Protein AF-A0A7S2FJA3-F1 (afdb_monomer_lite)

Organism: NCBI:txid156173

InterPro domains:
  IPR027815 CSC1/OSCA1-like, cytosolic domain [PF14703] (3-63)
  IPR045122 Calcium permeable stress-gated cation channel 1-like [PTHR13018] (3-169)

Radius of gyration: 24.92 Å; chains: 1; bounding box: 50×33×78 Å

Secondary structure (DSSP, 8-state):
---PPP-S------SSHHHHHHHHHHHHHHHHTS-HHHHHHHHTT------PPPPTTTB-GGGTTS-HHHHHHHHHHHHHHHHHHHHHHHHHHHHHHHHHHHHTTT----HHHHHHHHHHHHHHHHHHHHHHHHHHHHHHHHT---SBHHHHHHHHHHHHHHHHHHHHHH-

Sequence (171 aa):
RQRYRRTGYAFVTFNKYQVAQAVRDELPKSLQGRGASARMSYLFGGRMSVCPAPEPEDILWENLQFSARQQYIRQAISTVIAFALVLAGTVAIFAANLYVAPGMRYEVESFPIFLGLYVASILLLAGGHVVVFLIVPLLAHKFEVHHTYAARELSIMVKLSFFMCLNTVVN

pLDDT: mean 82.05, std 13.39, range [47.59, 96.31]

Foldseek 3Di:
DDDDDDLLDDDDDDPDPVVLVCCQVCVVVVQVPDDDVSVVVCVVPPDDHDDPDDDPVFFPPVLSNDDPVQLVVLLVVLLVVLVVLLVVLLVVLVVVCVVVVVVVVPDDPDPVVVVVVVVVSVVSLVVSLVVSLPSLLVSLVPGHRDRGPVVSVVSSVVSSVVSNVVSVVSD

Structure (mmCIF, N/CA/C/O backbone):
data_AF-A0A7S2FJA3-F1
#
_entry.id   AF-A0A7S2FJA3-F1
#
loop_
_atom_site.group_PDB
_atom_site.id
_atom_site.type_symbol
_atom_site.label_atom_id
_atom_site.label_alt_id
_atom_site.label_comp_id
_atom_site.label_asym_id
_atom_site.label_entity_id
_atom_site.label_seq_id
_atom_site.pdbx_PDB_ins_code
_atom_site.Cartn_x
_atom_site.Cartn_y
_atom_site.Cartn_z
_atom_site.occupancy
_atom_site.B_iso_or_equiv
_atom_site.auth_seq_id
_atom_site.auth_comp_id
_atom_site.auth_asym_id
_atom_site.auth_atom_id
_atom_site.pdbx_PDB_model_num
ATOM 1 N N . ARG A 1 1 ? 8.892 12.443 35.015 1.00 50.72 1 ARG A N 1
ATOM 2 C CA . ARG A 1 1 ? 7.522 11.866 34.973 1.00 50.72 1 ARG A CA 1
ATOM 3 C C . ARG A 1 1 ? 7.085 11.766 33.511 1.00 50.72 1 ARG A C 1
ATOM 5 O O . ARG A 1 1 ? 6.797 12.797 32.917 1.00 50.72 1 ARG A O 1
ATOM 12 N N . GLN A 1 2 ? 7.109 10.573 32.909 1.00 51.12 2 GLN A N 1
ATOM 13 C CA . GLN A 1 2 ? 6.619 10.374 31.539 1.00 51.12 2 GLN A CA 1
ATOM 14 C C . GLN A 1 2 ? 5.087 10.508 31.525 1.00 51.12 2 GLN A C 1
ATOM 16 O O . GLN A 1 2 ? 4.399 9.865 32.314 1.00 51.12 2 GLN A O 1
ATOM 21 N N . ARG A 1 3 ? 4.547 11.393 30.679 1.00 57.47 3 ARG A N 1
ATOM 22 C CA . ARG A 1 3 ? 3.099 11.506 30.462 1.00 57.47 3 ARG A CA 1
ATOM 23 C C . ARG A 1 3 ? 2.671 10.364 29.544 1.00 57.47 3 ARG A C 1
ATOM 25 O O . ARG A 1 3 ? 3.019 10.376 28.367 1.00 57.47 3 ARG A O 1
ATOM 32 N N . TYR A 1 4 ? 1.914 9.406 30.072 1.00 64.19 4 TYR A N 1
ATOM 33 C CA . TYR A 1 4 ? 1.281 8.365 29.263 1.00 64.19 4 TYR A CA 1
ATOM 34 C C . TYR A 1 4 ? 0.358 9.011 28.222 1.00 64.19 4 TYR A C 1
ATOM 36 O O . TYR A 1 4 ? -0.578 9.737 28.571 1.00 64.19 4 TYR A O 1
ATOM 44 N N . ARG A 1 5 ? 0.641 8.786 26.935 1.00 66.50 5 ARG A N 1
ATOM 45 C CA . ARG A 1 5 ? -0.234 9.215 25.839 1.00 66.50 5 ARG A CA 1
ATOM 46 C C . ARG A 1 5 ? -1.400 8.237 25.728 1.00 66.50 5 ARG A C 1
ATOM 48 O O . ARG A 1 5 ? -1.196 7.034 25.625 1.00 66.50 5 ARG A O 1
ATOM 55 N N . ARG A 1 6 ? -2.626 8.762 25.740 1.00 74.06 6 ARG A N 1
ATOM 56 C CA . ARG A 1 6 ? -3.839 7.984 25.467 1.00 74.06 6 ARG A CA 1
ATOM 57 C C . ARG A 1 6 ? -3.941 7.791 23.955 1.00 74.06 6 ARG A C 1
ATOM 59 O O . ARG A 1 6 ? -4.044 8.776 23.232 1.00 74.06 6 ARG A O 1
ATOM 66 N N . THR A 1 7 ? -3.882 6.546 23.498 1.00 76.38 7 THR A N 1
ATOM 67 C CA . THR A 1 7 ? -3.908 6.178 22.070 1.00 76.38 7 THR A CA 1
ATOM 68 C C . THR A 1 7 ? -5.316 6.202 21.471 1.00 76.38 7 THR A C 1
ATOM 70 O O . THR A 1 7 ? -5.465 6.260 20.257 1.00 76.38 7 THR A O 1
ATOM 73 N N . GLY A 1 8 ? -6.356 6.203 22.315 1.00 81.19 8 GLY A N 1
ATOM 74 C CA . GLY A 1 8 ? -7.754 6.168 21.874 1.00 81.19 8 GLY A CA 1
ATOM 75 C C . GLY A 1 8 ? -8.282 4.761 21.576 1.00 81.19 8 GLY A C 1
ATOM 76 O O . GLY A 1 8 ? -9.425 4.638 21.148 1.00 81.19 8 GLY A O 1
ATOM 77 N N . TYR A 1 9 ? -7.489 3.719 21.842 1.00 85.19 9 TYR A N 1
ATOM 78 C CA . TYR A 1 9 ? -7.881 2.315 21.703 1.00 85.19 9 TYR A CA 1
ATOM 79 C C . TYR A 1 9 ? -8.038 1.654 23.074 1.00 85.19 9 TYR A C 1
ATOM 81 O O . TYR A 1 9 ? -7.301 1.968 24.011 1.00 85.19 9 TYR A O 1
ATOM 89 N N . ALA A 1 10 ? -8.991 0.729 23.179 1.00 88.44 10 ALA A N 1
ATOM 90 C CA . ALA A 1 10 ? -9.202 -0.099 24.360 1.00 88.44 10 ALA A CA 1
ATOM 91 C C . ALA A 1 10 ? -9.610 -1.512 23.933 1.00 88.44 10 ALA A C 1
ATOM 93 O O . ALA A 1 10 ? -10.454 -1.674 23.053 1.00 88.44 10 ALA A O 1
ATOM 94 N N . PHE A 1 11 ? -9.028 -2.518 24.583 1.00 92.00 11 PHE A N 1
ATOM 95 C CA . PHE A 1 11 ? -9.416 -3.916 24.425 1.00 92.00 11 PHE A CA 1
ATOM 96 C C . PHE A 1 11 ? -10.340 -4.287 25.580 1.00 92.00 11 PHE A C 1
ATOM 98 O O . PHE A 1 11 ? -9.987 -4.099 26.744 1.00 92.00 11 PHE A O 1
ATOM 105 N N . VAL A 1 12 ? -11.537 -4.769 25.253 1.00 92.12 12 VAL A N 1
ATOM 106 C CA . VAL A 1 12 ? -12.565 -5.129 26.232 1.00 92.12 12 VAL A CA 1
ATOM 107 C C . VAL A 1 12 ? -12.859 -6.610 26.087 1.00 92.12 12 VAL A C 1
ATOM 109 O O . VAL A 1 12 ? -13.155 -7.086 24.992 1.00 92.12 12 VAL A O 1
ATOM 112 N N . THR A 1 13 ? -12.775 -7.336 27.194 1.00 94.50 13 THR A N 1
ATOM 113 C CA . THR A 1 13 ? -13.120 -8.753 27.259 1.00 94.50 13 THR A CA 1
ATOM 114 C C . THR A 1 13 ? -14.506 -8.923 27.867 1.00 94.50 13 THR A C 1
ATOM 116 O O . THR A 1 13 ? -14.950 -8.136 28.703 1.00 94.50 13 THR A O 1
ATOM 119 N N . PHE A 1 14 ? -15.207 -9.964 27.429 1.00 94.44 14 PHE A N 1
ATOM 120 C CA . PHE A 1 14 ? -16.530 -10.319 27.927 1.00 94.44 14 PHE A CA 1
ATOM 121 C C . PHE A 1 14 ? -16.512 -11.771 28.389 1.00 94.44 14 PHE A C 1
ATOM 123 O O . PHE A 1 14 ? -15.902 -12.619 27.745 1.00 94.44 14 PHE A O 1
ATOM 130 N N . ASN A 1 15 ? -17.247 -12.077 29.458 1.00 96.31 15 ASN A N 1
ATOM 131 C CA . ASN A 1 15 ? -17.358 -13.449 29.968 1.00 96.31 15 ASN A CA 1
ATOM 132 C C . ASN A 1 15 ? -18.094 -14.391 29.000 1.00 96.31 15 ASN A C 1
ATOM 134 O O . ASN A 1 15 ? -17.953 -15.605 29.091 1.00 96.31 15 ASN A O 1
ATOM 138 N N . LYS A 1 16 ? -18.923 -13.844 28.100 1.00 96.25 16 LYS A N 1
ATOM 139 C CA . LYS A 1 16 ? -19.718 -14.608 27.131 1.00 96.25 16 LYS A CA 1
ATOM 140 C C . LYS A 1 16 ? -19.565 -14.014 25.737 1.00 96.25 16 LYS A C 1
ATOM 142 O O . LYS A 1 16 ? -19.751 -12.812 25.552 1.00 96.25 16 LYS A O 1
ATOM 147 N N . TYR A 1 17 ? -19.339 -14.878 24.750 1.00 92.56 17 TYR A N 1
ATOM 148 C CA . TYR A 1 17 ? -19.219 -14.495 23.341 1.00 92.56 17 TYR A CA 1
ATOM 149 C C . TYR A 1 17 ? -20.465 -13.769 22.805 1.00 92.56 17 TYR A C 1
ATOM 151 O O . TYR A 1 17 ? -20.353 -12.758 22.117 1.00 92.56 17 TYR A O 1
ATOM 159 N N . GLN A 1 18 ? -21.657 -14.225 23.201 1.00 95.12 18 GLN A N 1
ATOM 160 C CA . GLN A 1 18 ? -22.934 -13.620 22.801 1.00 95.12 18 GLN A CA 1
ATOM 161 C C . GLN A 1 18 ? -23.045 -12.143 23.211 1.00 95.12 18 GLN A C 1
ATOM 163 O O . GLN A 1 18 ? -23.589 -11.335 22.466 1.00 95.12 18 GLN A O 1
ATOM 168 N N . VAL A 1 19 ? -22.488 -11.770 24.370 1.00 93.81 19 VAL A N 1
ATOM 169 C CA . VAL A 1 19 ? -22.503 -10.378 24.848 1.00 93.81 19 VAL A CA 1
ATOM 170 C C . VAL A 1 19 ? -21.577 -9.512 23.997 1.00 93.81 19 VAL A C 1
ATOM 172 O O . VAL A 1 19 ? -21.953 -8.406 23.622 1.00 93.81 19 VAL A O 1
ATOM 175 N N . ALA A 1 20 ? -20.399 -10.026 23.634 1.00 91.94 20 ALA A N 1
ATOM 176 C CA . ALA A 1 20 ? -19.475 -9.318 22.750 1.00 91.94 20 ALA A CA 1
ATOM 177 C C . ALA A 1 20 ? -20.101 -9.049 21.369 1.00 91.94 20 ALA A C 1
ATOM 179 O O . ALA A 1 20 ? -19.974 -7.946 20.837 1.00 91.94 20 ALA A O 1
ATOM 180 N N . GLN A 1 21 ? -20.818 -10.035 20.812 1.00 91.81 21 GLN A N 1
ATOM 181 C CA . GLN A 1 21 ? -21.556 -9.867 19.558 1.00 91.81 21 GLN A CA 1
ATOM 182 C C . GLN A 1 21 ? -22.684 -8.836 19.687 1.00 91.81 21 GLN A C 1
ATOM 184 O O . GLN A 1 21 ? -22.762 -7.924 18.866 1.00 91.81 21 GLN A O 1
ATOM 189 N N . ALA A 1 22 ? -23.499 -8.919 20.743 1.00 91.19 22 ALA A N 1
ATOM 190 C CA . ALA A 1 22 ? -24.583 -7.966 20.982 1.00 91.19 22 ALA A CA 1
ATOM 191 C C . ALA A 1 22 ? -24.065 -6.522 21.090 1.00 91.19 22 ALA A C 1
ATOM 193 O O . ALA A 1 22 ? -24.587 -5.627 20.429 1.00 91.19 22 ALA A O 1
ATOM 194 N N . VAL A 1 23 ? -22.977 -6.293 21.836 1.00 88.44 23 VAL A N 1
ATOM 195 C CA . VAL A 1 23 ? -22.356 -4.963 21.958 1.00 88.44 23 VAL A CA 1
ATOM 196 C C . VAL A 1 23 ? -21.885 -4.441 20.603 1.00 88.44 23 VAL A C 1
ATOM 198 O O . VAL A 1 23 ? -22.118 -3.277 20.280 1.00 88.44 23 VAL A O 1
ATOM 201 N N . ARG A 1 24 ? -21.245 -5.286 19.789 1.00 86.88 24 ARG A N 1
ATOM 202 C CA . ARG A 1 24 ? -20.788 -4.897 18.449 1.00 86.88 24 ARG A CA 1
ATOM 203 C C . ARG A 1 24 ? -21.950 -4.455 17.557 1.00 86.88 24 ARG A C 1
ATOM 205 O O . ARG A 1 24 ? -21.810 -3.481 16.820 1.00 86.88 24 ARG A O 1
ATOM 212 N N . ASP A 1 25 ? -23.078 -5.150 17.633 1.00 87.25 25 ASP A N 1
ATOM 213 C CA . ASP A 1 25 ? -24.203 -4.942 16.724 1.00 87.25 25 ASP A CA 1
ATOM 214 C C . ASP A 1 25 ? -25.158 -3.823 17.206 1.00 87.25 25 ASP A C 1
ATOM 216 O O . ASP A 1 25 ? -25.800 -3.151 16.388 1.00 87.25 25 ASP A O 1
ATOM 220 N N . GLU A 1 26 ? -25.238 -3.571 18.518 1.00 85.56 26 GLU A N 1
ATOM 221 C CA . GLU A 1 26 ? -26.107 -2.547 19.122 1.00 85.56 26 GLU A CA 1
ATOM 222 C C . GLU A 1 26 ? -25.442 -1.175 19.281 1.00 85.56 26 GLU A C 1
ATOM 224 O O . GLU A 1 26 ? -26.111 -0.146 19.120 1.00 85.56 26 GLU A O 1
ATOM 229 N N . LEU A 1 27 ? -24.133 -1.116 19.555 1.00 78.69 27 LEU A N 1
ATOM 230 C CA . LEU A 1 27 ? -23.439 0.155 19.788 1.00 78.69 27 LEU A CA 1
ATOM 231 C C . LEU A 1 27 ? -23.570 1.141 18.606 1.00 78.69 27 LEU A C 1
ATOM 233 O O . LEU A 1 27 ? -23.868 2.314 18.849 1.00 78.69 27 LEU A O 1
ATOM 237 N N . PRO A 1 28 ? -23.437 0.722 17.329 1.00 72.75 28 PRO A N 1
ATOM 238 C CA . PRO A 1 28 ? -23.616 1.623 16.191 1.00 72.75 28 PRO A CA 1
ATOM 239 C C . PRO A 1 28 ? -25.032 2.212 16.109 1.00 72.75 28 PRO A C 1
ATOM 241 O O . PRO A 1 28 ? -25.188 3.379 15.746 1.00 72.75 28 PRO A O 1
ATOM 244 N N . LYS A 1 29 ? -26.054 1.425 16.477 1.00 73.75 29 LYS A N 1
ATOM 245 C CA . LYS A 1 29 ? -27.474 1.815 16.425 1.00 73.75 29 LYS A CA 1
ATOM 246 C C . LYS A 1 29 ? -27.821 2.808 17.533 1.00 73.75 29 LYS A C 1
ATOM 248 O O . LYS A 1 29 ? -28.466 3.820 17.275 1.00 73.75 29 LYS A O 1
ATOM 253 N N . SER A 1 30 ? -27.322 2.560 18.744 1.00 66.25 30 SER A N 1
ATOM 254 C CA . SER A 1 30 ? -27.484 3.457 19.897 1.00 66.25 30 SER A CA 1
ATOM 255 C C . SER A 1 30 ? -26.854 4.837 19.653 1.00 66.25 30 SER A C 1
ATOM 257 O O . SER A 1 30 ? -27.404 5.872 20.034 1.00 66.25 30 SER A O 1
ATOM 259 N N . LEU A 1 31 ? -25.732 4.879 18.926 1.00 61.22 31 LEU A N 1
ATOM 260 C CA . LEU A 1 31 ? -25.046 6.125 18.571 1.00 61.22 31 LEU A CA 1
ATOM 261 C C . LEU A 1 31 ? -25.745 6.916 17.449 1.00 61.22 31 LEU A C 1
ATOM 263 O O . LEU A 1 31 ? -25.613 8.138 17.395 1.00 61.22 31 LEU A O 1
ATOM 267 N N . GLN A 1 32 ? -26.509 6.253 16.575 1.00 61.84 32 GLN A N 1
ATOM 268 C CA . GLN A 1 32 ? -27.227 6.883 15.459 1.00 61.84 32 GLN A CA 1
ATOM 269 C C . GLN A 1 32 ? -28.466 7.690 15.884 1.00 61.84 32 GLN A C 1
ATOM 271 O O . GLN A 1 32 ? -28.887 8.577 15.145 1.00 61.84 32 GLN A O 1
ATOM 276 N N . GLY A 1 33 ? -29.025 7.431 17.072 1.00 59.34 33 GLY A N 1
ATOM 277 C CA . GLY A 1 33 ? -30.220 8.114 17.588 1.00 59.34 33 GLY A CA 1
ATOM 278 C C . GLY A 1 33 ? -29.989 9.518 18.167 1.00 59.34 33 GLY A C 1
ATOM 279 O O . GLY A 1 33 ? -30.946 10.175 18.571 1.00 59.34 33 GLY A O 1
ATOM 280 N N . ARG A 1 34 ? -28.742 10.008 18.236 1.00 57.41 34 ARG A N 1
ATOM 281 C CA . ARG A 1 34 ? -28.420 11.345 18.769 1.00 57.41 34 ARG A CA 1
ATOM 282 C C . ARG A 1 34 ? -28.382 12.370 17.628 1.00 57.41 34 ARG A C 1
ATOM 284 O O . ARG A 1 34 ? -27.663 12.174 16.656 1.00 57.41 34 ARG A O 1
ATOM 291 N N . GLY A 1 35 ? -29.180 13.439 17.748 1.00 59.28 35 GLY A N 1
ATOM 292 C CA . GLY A 1 35 ? -29.516 14.400 16.682 1.00 59.28 35 GLY A CA 1
ATOM 293 C C . GLY A 1 35 ? -28.358 15.148 15.989 1.00 59.28 35 GLY A C 1
ATOM 294 O O . GLY A 1 35 ? -27.178 14.859 16.170 1.00 59.28 35 GLY A O 1
ATOM 295 N N . ALA A 1 36 ? -28.703 16.151 15.171 1.00 57.78 36 ALA A N 1
ATOM 296 C CA . ALA A 1 36 ? -27.798 16.799 14.206 1.00 57.78 36 ALA A CA 1
ATOM 297 C C . ALA A 1 36 ? -26.464 17.327 14.786 1.00 57.78 36 ALA A C 1
ATOM 299 O O . ALA A 1 36 ? -25.431 17.218 14.128 1.00 57.78 36 ALA A O 1
ATOM 300 N N . SER A 1 37 ? -26.461 17.826 16.028 1.00 54.22 37 SER A N 1
ATOM 301 C CA . SER A 1 37 ? -25.251 18.304 16.722 1.00 54.22 37 SER A CA 1
ATOM 302 C C . SER A 1 37 ? -24.264 17.172 17.044 1.00 54.22 37 SER A C 1
ATOM 304 O O . SER A 1 37 ? -23.064 17.295 16.796 1.00 54.22 37 SER A O 1
ATOM 306 N N . ALA A 1 38 ? -24.767 16.009 17.474 1.00 56.19 38 ALA A N 1
ATOM 307 C CA . ALA A 1 38 ? -23.932 14.832 17.692 1.00 56.19 38 ALA A CA 1
ATOM 308 C C . ALA A 1 38 ? -23.339 14.346 16.359 1.00 56.19 38 ALA A C 1
ATOM 310 O O . ALA A 1 38 ? -22.149 14.056 16.283 1.00 56.19 38 ALA A O 1
ATOM 311 N N . ARG A 1 39 ? -24.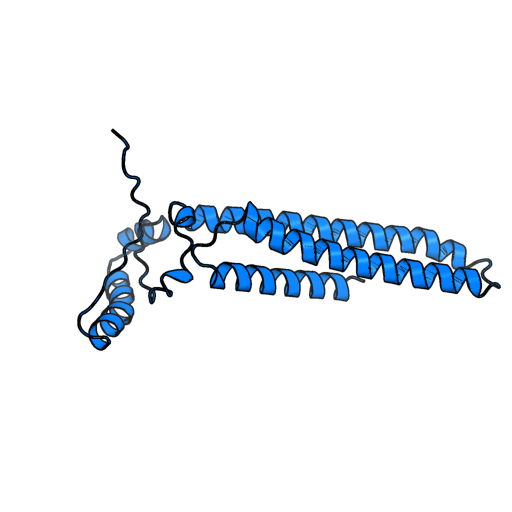131 14.378 15.275 1.00 53.91 39 ARG A N 1
ATOM 312 C CA . ARG A 1 39 ? -23.702 14.082 13.891 1.00 53.91 39 ARG A CA 1
ATOM 313 C C . ARG A 1 39 ? -22.463 14.875 13.456 1.00 53.91 39 ARG A C 1
ATOM 315 O O . ARG A 1 39 ? -21.593 14.318 12.790 1.00 53.91 39 ARG A O 1
ATOM 322 N N . MET A 1 40 ? -22.358 16.138 13.868 1.00 48.81 40 MET A N 1
ATOM 323 C CA . MET A 1 40 ? -21.228 17.013 13.545 1.00 48.81 40 MET A CA 1
ATOM 324 C C . MET A 1 40 ? -19.987 16.668 14.384 1.00 48.81 40 MET A C 1
ATOM 326 O O . MET A 1 40 ? -18.899 16.524 13.836 1.00 48.81 40 MET A O 1
ATOM 330 N N . SER A 1 41 ? -20.140 16.389 15.682 1.00 53.00 41 SER A N 1
ATOM 331 C CA . SER A 1 41 ? -19.050 15.856 16.522 1.00 53.00 41 SER A CA 1
ATOM 332 C C . SER A 1 41 ? -18.566 14.461 16.076 1.00 53.00 41 SER A C 1
ATOM 334 O O . SER A 1 41 ? -17.389 14.127 16.228 1.00 53.00 41 SER A O 1
ATOM 336 N N . TYR A 1 42 ? -19.446 13.653 15.472 1.00 55.69 42 TYR A N 1
ATOM 337 C CA . TYR A 1 42 ? -19.115 12.338 14.908 1.00 55.69 42 TYR A CA 1
ATOM 338 C C . TYR A 1 42 ? -18.302 12.416 13.606 1.00 55.69 42 TYR A C 1
ATOM 340 O O . TYR A 1 42 ? -17.507 11.513 13.349 1.00 55.69 42 TYR A O 1
ATOM 348 N N . LEU A 1 43 ? -18.449 13.483 12.813 1.00 50.28 43 LEU A N 1
ATOM 349 C CA . LEU A 1 43 ? -17.641 13.727 11.607 1.00 50.28 43 LEU A CA 1
ATOM 350 C C . LEU A 1 43 ? -16.205 14.174 11.935 1.00 50.28 43 LEU A C 1
ATOM 352 O O . LEU A 1 43 ? -15.287 13.894 11.169 1.00 50.28 43 LEU A O 1
ATOM 356 N N . PHE A 1 44 ? -15.996 14.812 13.091 1.00 47.59 44 PHE A N 1
ATOM 357 C CA . PHE A 1 44 ? -14.707 15.384 13.505 1.00 47.59 44 PHE A CA 1
ATOM 358 C C . PHE A 1 44 ? -13.941 14.562 14.562 1.00 47.59 44 PHE A C 1
ATOM 360 O O . PHE A 1 44 ? -13.028 15.079 15.201 1.00 47.59 44 PHE A O 1
ATOM 367 N N . GLY A 1 45 ? -14.248 13.266 14.718 1.00 50.53 45 GLY A N 1
ATOM 368 C CA . GLY A 1 45 ? -13.390 12.333 15.469 1.00 50.53 45 GLY A CA 1
ATOM 369 C C . GLY A 1 45 ? -13.928 11.819 16.809 1.00 50.53 45 GLY A C 1
ATOM 370 O O . GLY A 1 45 ? -13.175 11.208 17.559 1.00 50.53 45 GLY A O 1
ATOM 371 N N . GLY A 1 46 ? -15.217 12.002 17.112 1.00 57.19 46 GLY A N 1
ATOM 372 C CA . GLY A 1 46 ? -15.860 11.457 18.319 1.00 57.19 46 GLY A CA 1
ATOM 373 C C . GLY A 1 46 ? -16.462 10.050 18.181 1.00 57.19 46 GLY A C 1
ATOM 374 O O . GLY A 1 46 ? -17.319 9.677 18.981 1.00 57.19 46 GLY A O 1
ATOM 375 N N . ARG A 1 47 ? -16.112 9.277 17.144 1.00 66.94 47 ARG A N 1
ATOM 376 C CA . ARG A 1 47 ? -16.780 8.001 16.844 1.00 66.94 47 ARG A CA 1
ATOM 377 C C . ARG A 1 47 ? -16.010 6.824 17.448 1.00 66.94 47 ARG A C 1
ATOM 379 O O . ARG A 1 47 ? -14.968 6.433 16.934 1.00 66.94 47 ARG A O 1
ATOM 386 N N . MET A 1 48 ? -16.544 6.253 18.528 1.00 72.75 48 MET A N 1
ATOM 387 C CA . MET A 1 48 ? -16.080 4.964 19.041 1.00 72.75 48 MET A CA 1
ATOM 388 C C . MET A 1 48 ? -16.485 3.881 18.037 1.00 72.75 48 MET A C 1
ATOM 390 O O . MET A 1 48 ? -17.669 3.707 17.748 1.00 72.75 48 MET A O 1
ATOM 394 N N . SER A 1 49 ? -15.494 3.208 17.458 1.00 76.81 49 SER A N 1
ATOM 395 C CA . SER A 1 49 ? -15.699 2.059 16.581 1.00 76.81 49 SER A CA 1
ATOM 396 C C . SER A 1 49 ? -15.421 0.795 17.377 1.00 76.81 49 SER A C 1
ATOM 398 O O . SER A 1 49 ? -14.395 0.715 18.049 1.00 76.81 49 SER A O 1
ATOM 400 N N . VAL A 1 50 ? -16.327 -0.176 17.301 1.00 85.56 50 VAL A N 1
ATOM 401 C CA . VAL A 1 50 ? -16.129 -1.499 17.894 1.00 85.56 50 VAL A CA 1
ATOM 402 C C . VAL A 1 50 ? -15.942 -2.491 16.766 1.00 85.56 50 VAL A C 1
ATOM 404 O O . VAL A 1 50 ? -16.799 -2.635 15.898 1.00 85.56 50 VAL A O 1
ATOM 407 N N . CYS A 1 51 ? -14.808 -3.172 16.791 1.00 86.00 51 CYS A N 1
ATOM 408 C CA . CYS A 1 51 ? -14.492 -4.282 15.913 1.00 86.00 51 CYS A CA 1
ATOM 409 C C . CYS A 1 51 ? -14.068 -5.488 16.761 1.00 86.00 51 CYS A C 1
ATOM 411 O O . CYS A 1 51 ? -13.648 -5.312 17.910 1.00 86.00 51 CYS A O 1
ATOM 413 N N . PRO A 1 52 ? -14.186 -6.713 16.222 1.00 90.06 52 PRO A N 1
ATOM 414 C CA . PRO A 1 52 ? -13.514 -7.865 16.804 1.00 90.06 52 PRO A CA 1
ATOM 415 C C . PRO A 1 52 ? -12.027 -7.550 16.972 1.00 90.06 52 PRO A C 1
ATOM 417 O O . PRO A 1 52 ? -11.403 -7.016 16.052 1.00 90.06 52 PRO A O 1
ATOM 420 N N . ALA A 1 53 ? -11.485 -7.844 18.151 1.00 90.94 53 ALA A N 1
ATOM 421 C CA . ALA A 1 53 ? -10.062 -7.677 18.381 1.00 90.94 53 ALA A CA 1
ATOM 422 C C . ALA A 1 53 ? -9.296 -8.693 17.514 1.00 90.94 53 ALA A C 1
ATOM 424 O O . ALA A 1 53 ? -9.684 -9.864 17.497 1.00 90.94 53 ALA A O 1
ATOM 425 N N . PRO A 1 54 ? -8.246 -8.262 16.797 1.00 92.62 54 PRO A N 1
ATOM 426 C CA . PRO A 1 54 ? -7.329 -9.182 16.138 1.00 92.62 54 PRO A CA 1
ATOM 427 C C . PRO A 1 54 ? -6.545 -9.990 17.181 1.00 92.62 54 PRO A C 1
ATOM 429 O O . PRO A 1 54 ? -6.535 -9.661 18.373 1.00 92.62 54 PRO A O 1
ATOM 432 N N . GLU A 1 55 ? -5.883 -11.046 16.723 1.00 93.12 55 GLU A N 1
ATOM 433 C CA . GLU A 1 55 ? -4.996 -11.844 17.565 1.00 93.12 55 GLU A CA 1
ATOM 434 C C . GLU A 1 55 ? -3.854 -10.977 18.120 1.00 93.12 55 GLU A C 1
ATOM 436 O O . GLU A 1 55 ? -3.389 -10.058 17.444 1.00 93.12 55 GLU A O 1
ATOM 441 N N . PRO A 1 56 ? -3.390 -11.226 19.358 1.00 92.50 56 PRO A N 1
ATOM 442 C CA . PRO A 1 56 ? -2.419 -10.354 20.019 1.00 92.50 56 PRO A CA 1
ATOM 443 C C . PRO A 1 56 ? -1.072 -10.276 19.289 1.00 92.50 56 PRO A C 1
ATOM 445 O O . PRO A 1 56 ? -0.378 -9.266 19.405 1.00 92.50 56 PRO A O 1
ATOM 448 N N . GLU A 1 57 ? -0.718 -11.322 18.543 1.00 94.62 57 GLU A N 1
ATOM 449 C CA . GLU A 1 57 ? 0.482 -11.385 17.705 1.00 94.62 57 GLU A CA 1
ATOM 450 C C . GLU A 1 57 ? 0.349 -10.610 16.388 1.00 94.62 57 GLU A C 1
ATOM 452 O O . GLU A 1 57 ? 1.347 -10.125 15.861 1.00 94.62 57 GLU A O 1
ATOM 457 N N . ASP A 1 58 ? -0.877 -10.411 15.898 1.00 95.88 58 ASP A N 1
ATOM 458 C CA . ASP A 1 58 ? -1.155 -9.619 14.697 1.00 95.88 58 ASP A CA 1
ATOM 459 C C . ASP A 1 58 ? -1.136 -8.105 14.991 1.00 95.88 58 ASP A C 1
ATOM 461 O O . ASP A 1 58 ? -1.103 -7.286 14.075 1.00 95.88 58 ASP A O 1
ATOM 465 N N . ILE A 1 59 ? -1.130 -7.689 16.261 1.00 94.00 59 ILE A N 1
ATOM 466 C CA . ILE A 1 59 ? -1.174 -6.273 16.644 1.00 94.00 59 ILE A CA 1
ATOM 467 C C . ILE A 1 59 ? 0.221 -5.633 16.591 1.00 94.00 59 ILE A C 1
ATOM 469 O O . ILE A 1 59 ? 1.143 -6.022 17.304 1.00 94.00 59 ILE A O 1
ATOM 473 N N . LEU A 1 60 ? 0.335 -4.544 15.826 1.00 92.81 60 LEU A N 1
ATOM 474 C CA . LEU A 1 60 ? 1.506 -3.664 15.779 1.00 92.81 60 LEU A CA 1
ATOM 475 C C . LEU A 1 60 ? 1.410 -2.593 16.877 1.00 92.81 60 LEU A C 1
ATOM 477 O O . LEU A 1 60 ? 0.917 -1.478 16.659 1.00 92.81 60 LEU A O 1
ATOM 481 N N . TRP A 1 61 ? 1.871 -2.936 18.080 1.00 90.75 61 TRP A N 1
ATOM 482 C CA . TRP A 1 61 ? 1.754 -2.108 19.288 1.00 90.75 61 TRP A CA 1
ATOM 483 C C . TRP A 1 61 ? 2.401 -0.724 19.157 1.00 90.75 61 TRP A C 1
ATOM 485 O O . TRP A 1 61 ? 1.863 0.269 19.652 1.00 90.75 61 TRP A O 1
ATOM 495 N N . GLU A 1 62 ? 3.517 -0.624 18.439 1.00 89.88 62 GLU A N 1
ATOM 496 C CA . GLU A 1 62 ? 4.233 0.624 18.165 1.00 89.88 62 GLU A CA 1
ATOM 497 C C . GLU A 1 62 ? 3.414 1.622 17.332 1.00 89.88 62 GLU A C 1
ATOM 499 O O . GLU A 1 62 ? 3.629 2.839 17.413 1.00 89.88 62 GLU A O 1
ATOM 504 N N . ASN A 1 63 ? 2.442 1.117 16.567 1.00 91.19 63 ASN A N 1
ATOM 505 C CA . ASN A 1 63 ? 1.628 1.906 15.655 1.00 91.19 63 ASN A CA 1
ATOM 506 C C . ASN A 1 63 ? 0.286 2.339 16.258 1.00 91.19 63 ASN A C 1
ATOM 508 O O . ASN A 1 63 ? -0.363 3.239 15.717 1.00 91.19 63 ASN A O 1
ATOM 512 N N . LEU A 1 64 ? -0.122 1.779 17.404 1.00 88.44 64 LEU A N 1
ATOM 513 C CA . LEU A 1 64 ? -1.387 2.135 18.065 1.00 88.44 64 LEU A CA 1
ATOM 514 C C . LEU A 1 64 ? -1.469 3.619 18.455 1.00 88.44 64 LEU A C 1
ATOM 516 O O . LEU A 1 64 ? -2.555 4.169 18.604 1.00 88.44 64 LEU A O 1
ATOM 520 N N . GLN A 1 65 ? -0.327 4.283 18.633 1.00 88.88 65 GLN A N 1
ATOM 521 C CA . GLN A 1 65 ? -0.267 5.703 18.989 1.00 88.88 65 GLN A CA 1
ATOM 522 C C . GLN A 1 65 ? -0.703 6.656 17.868 1.00 88.88 65 GLN A C 1
ATOM 524 O O . GLN A 1 65 ? -0.956 7.833 18.136 1.00 88.88 65 GLN A O 1
ATOM 529 N N . PHE A 1 66 ? -0.762 6.181 16.623 1.00 87.38 66 PHE A N 1
ATOM 530 C CA . PHE A 1 66 ? -1.129 7.009 15.483 1.00 87.38 66 PHE A CA 1
ATOM 531 C C . PHE A 1 66 ? -2.638 6.985 15.248 1.00 87.38 66 PHE A C 1
ATOM 533 O O . PHE A 1 66 ? -3.300 5.947 15.328 1.00 87.38 66 PHE A O 1
ATOM 540 N N . SER A 1 67 ? -3.186 8.152 14.914 1.00 85.75 67 SER A N 1
ATOM 541 C CA . SER A 1 67 ? -4.604 8.281 14.586 1.00 85.75 67 SER A CA 1
ATOM 542 C C . SER A 1 67 ? -4.908 7.734 13.190 1.00 85.75 67 SER A C 1
ATOM 544 O O . SER A 1 67 ? -4.061 7.777 12.295 1.00 85.75 67 SER A O 1
ATOM 546 N N . ALA A 1 68 ? -6.155 7.310 12.962 1.00 82.50 68 ALA A N 1
ATOM 547 C CA . ALA A 1 68 ? -6.605 6.839 11.648 1.00 82.50 68 ALA A CA 1
ATOM 548 C C . ALA A 1 68 ? -6.329 7.865 10.532 1.00 82.50 68 ALA A C 1
ATOM 550 O O . ALA A 1 68 ? -5.899 7.511 9.439 1.00 82.50 68 ALA A O 1
ATOM 551 N N . ARG A 1 69 ? -6.489 9.166 10.816 1.00 85.12 69 ARG A N 1
ATOM 552 C CA . ARG A 1 69 ? -6.178 10.232 9.850 1.00 85.12 69 ARG A CA 1
ATOM 553 C C . ARG A 1 69 ? -4.705 10.225 9.440 1.00 85.12 69 ARG A C 1
ATOM 555 O O . ARG A 1 69 ? -4.403 10.390 8.263 1.00 85.12 69 ARG A O 1
ATOM 562 N N . GLN A 1 70 ? -3.791 10.050 10.394 1.00 88.81 70 GLN A N 1
ATOM 563 C CA . GLN A 1 70 ? -2.359 9.978 10.096 1.00 88.81 70 GLN A CA 1
ATOM 564 C C . GLN A 1 70 ? -2.021 8.737 9.267 1.00 88.81 70 GLN A C 1
ATOM 566 O O . GLN A 1 70 ? -1.224 8.840 8.337 1.00 88.81 70 GLN A O 1
ATOM 571 N N . GLN A 1 71 ? -2.659 7.603 9.562 1.00 90.06 71 GLN A N 1
ATOM 572 C CA . GLN A 1 71 ? -2.542 6.385 8.762 1.00 90.06 71 GLN A CA 1
ATOM 573 C C . GLN A 1 71 ? -2.979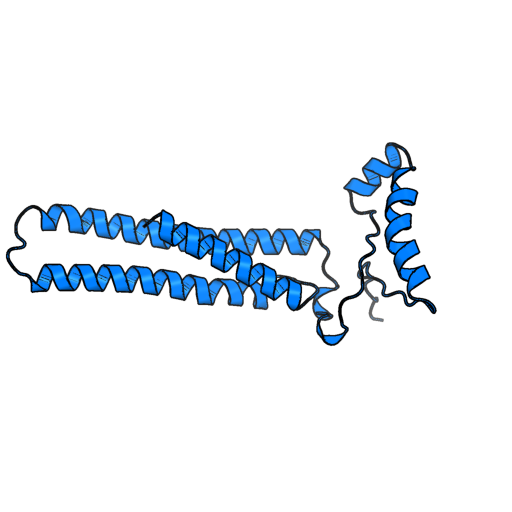 6.626 7.312 1.00 90.06 71 GLN A C 1
ATOM 575 O O . GLN A 1 71 ? -2.184 6.392 6.406 1.00 90.06 71 GLN A O 1
ATOM 580 N N . TYR A 1 72 ? -4.176 7.177 7.084 1.00 89.56 72 TYR A N 1
ATOM 581 C CA . TYR A 1 72 ? -4.665 7.459 5.730 1.00 89.56 72 TYR A CA 1
ATOM 582 C C . TYR A 1 72 ? -3.770 8.437 4.967 1.00 89.56 72 TYR A C 1
ATOM 584 O O . TYR A 1 72 ? -3.485 8.210 3.796 1.00 89.56 72 TYR A O 1
ATOM 592 N N . ILE A 1 73 ? -3.284 9.501 5.616 1.00 93.06 73 ILE A N 1
ATOM 593 C CA . ILE A 1 73 ? -2.370 10.457 4.972 1.00 93.06 73 ILE A CA 1
ATOM 594 C C . ILE A 1 73 ? -1.078 9.755 4.539 1.00 93.06 73 ILE A C 1
ATOM 596 O O . ILE A 1 73 ? -0.635 9.930 3.407 1.00 93.06 73 ILE A O 1
ATOM 600 N N . ARG A 1 74 ? -0.478 8.927 5.401 1.00 93.88 74 ARG A N 1
ATOM 601 C CA . ARG A 1 74 ? 0.744 8.182 5.057 1.00 93.88 74 ARG A CA 1
ATOM 602 C C . ARG A 1 74 ? 0.495 7.159 3.951 1.00 93.88 74 ARG A C 1
ATOM 604 O O . ARG A 1 74 ? 1.293 7.060 3.023 1.00 93.88 74 ARG A O 1
ATOM 611 N N . GLN A 1 75 ? -0.630 6.451 3.994 1.00 93.50 75 GLN A N 1
ATOM 612 C CA . GLN A 1 75 ? -1.029 5.538 2.925 1.00 93.50 75 GLN A CA 1
ATOM 613 C C . GLN A 1 75 ? -1.229 6.284 1.598 1.00 93.50 75 GLN A C 1
ATOM 615 O O . GLN A 1 75 ? -0.715 5.840 0.573 1.00 93.50 75 GLN A O 1
ATOM 620 N N . ALA A 1 76 ? -1.872 7.453 1.602 1.00 94.62 76 ALA A N 1
ATOM 621 C CA . ALA A 1 76 ? -2.021 8.281 0.409 1.00 94.62 76 ALA A CA 1
ATOM 622 C C . ALA A 1 76 ? -0.657 8.710 -0.151 1.00 94.62 76 ALA A C 1
ATOM 624 O O . ALA A 1 76 ? -0.392 8.499 -1.330 1.00 94.62 76 ALA A O 1
ATOM 625 N N . ILE A 1 77 ? 0.248 9.213 0.697 1.00 95.25 77 ILE A N 1
ATOM 626 C CA . ILE A 1 77 ? 1.599 9.621 0.280 1.00 95.25 77 ILE A CA 1
ATOM 627 C C . ILE A 1 77 ? 2.379 8.437 -0.309 1.00 95.25 77 ILE A C 1
ATOM 629 O O . ILE A 1 77 ? 2.936 8.562 -1.395 1.00 95.25 77 ILE A O 1
ATOM 633 N N . SER A 1 78 ? 2.382 7.274 0.353 1.00 94.31 78 SER A N 1
ATOM 634 C CA . SER A 1 78 ? 3.054 6.070 -0.172 1.00 94.31 78 SER A CA 1
ATOM 635 C C . SER A 1 78 ? 2.508 5.646 -1.540 1.00 94.31 78 SER A C 1
ATOM 637 O O . SER A 1 78 ? 3.270 5.265 -2.425 1.00 94.31 78 SER A O 1
ATOM 639 N N . THR A 1 79 ? 1.194 5.771 -1.734 1.00 93.50 79 THR A N 1
ATOM 640 C CA . THR A 1 79 ? 0.521 5.413 -2.985 1.00 93.50 79 THR A CA 1
ATOM 641 C C . THR A 1 79 ? 0.874 6.403 -4.090 1.00 93.50 79 THR A C 1
ATOM 643 O O . THR A 1 79 ? 1.157 5.985 -5.205 1.00 93.50 79 THR A O 1
ATOM 646 N N . VAL A 1 80 ? 0.934 7.702 -3.780 1.00 94.88 80 VAL A N 1
ATOM 647 C CA . VAL A 1 80 ? 1.376 8.742 -4.722 1.00 94.88 80 VAL A CA 1
ATOM 648 C C . VAL A 1 80 ? 2.828 8.522 -5.146 1.00 94.88 80 VAL A C 1
ATOM 650 O O . VAL A 1 80 ? 3.129 8.626 -6.331 1.00 94.88 80 VAL A O 1
ATOM 653 N N . ILE A 1 81 ? 3.719 8.169 -4.212 1.00 93.12 81 ILE A N 1
ATOM 654 C CA . ILE A 1 81 ? 5.123 7.857 -4.526 1.00 93.12 81 ILE A CA 1
ATOM 655 C C . ILE A 1 81 ? 5.206 6.651 -5.470 1.00 93.12 81 ILE A C 1
ATOM 657 O O . ILE A 1 81 ? 5.872 6.725 -6.501 1.00 93.12 81 ILE A O 1
ATOM 661 N N . ALA A 1 82 ? 4.510 5.558 -5.152 1.00 90.81 82 ALA A N 1
ATOM 662 C CA . ALA A 1 82 ? 4.491 4.369 -6.001 1.00 90.81 82 ALA A CA 1
ATOM 663 C C . ALA A 1 82 ? 3.897 4.663 -7.392 1.00 90.81 82 ALA A C 1
ATOM 665 O O . ALA A 1 82 ? 4.454 4.240 -8.402 1.00 90.81 82 ALA A O 1
ATOM 666 N N . PHE A 1 83 ? 2.827 5.456 -7.459 1.00 91.44 83 PHE A N 1
ATOM 667 C CA . PHE A 1 83 ? 2.219 5.878 -8.719 1.00 91.44 83 PHE A CA 1
ATOM 668 C C . PHE A 1 83 ? 3.169 6.726 -9.571 1.00 91.44 83 PHE A C 1
ATOM 670 O O . PHE A 1 83 ? 3.299 6.479 -10.766 1.00 91.44 83 PHE A O 1
ATOM 677 N N . ALA A 1 84 ? 3.875 7.686 -8.965 1.00 91.62 84 ALA A N 1
ATOM 678 C CA . ALA A 1 84 ? 4.851 8.515 -9.669 1.00 91.62 84 ALA A CA 1
ATOM 679 C C . ALA A 1 84 ? 5.992 7.681 -10.274 1.00 91.62 84 ALA A C 1
ATOM 681 O O . ALA A 1 84 ? 6.437 7.966 -11.382 1.00 91.62 84 ALA A O 1
ATOM 682 N N . LEU A 1 85 ? 6.435 6.630 -9.577 1.00 88.62 85 LEU A N 1
ATOM 683 C CA . LEU A 1 85 ? 7.459 5.710 -10.077 1.00 88.62 85 LEU A CA 1
ATOM 684 C C . LEU A 1 85 ? 6.970 4.880 -11.265 1.00 88.62 85 LEU A C 1
ATOM 686 O O . LEU A 1 85 ? 7.692 4.757 -12.251 1.00 88.62 85 LEU A O 1
ATOM 690 N N . VAL A 1 86 ? 5.744 4.352 -11.195 1.00 87.94 86 VAL A N 1
ATOM 691 C CA . VAL A 1 86 ? 5.133 3.638 -12.327 1.00 87.94 86 VAL A CA 1
ATOM 692 C C . VAL A 1 86 ? 5.000 4.571 -13.528 1.00 87.94 86 VAL A C 1
ATOM 694 O O . VAL A 1 86 ? 5.438 4.221 -14.618 1.00 87.94 86 VAL A O 1
ATOM 697 N N . LEU A 1 87 ? 4.494 5.791 -13.317 1.00 88.88 87 LEU A N 1
ATOM 698 C CA . LEU A 1 87 ? 4.351 6.789 -14.375 1.00 88.88 87 LEU A CA 1
ATOM 699 C C . LEU A 1 87 ? 5.701 7.157 -15.008 1.00 88.88 87 LEU A C 1
ATOM 701 O O . LEU A 1 87 ? 5.802 7.244 -16.228 1.00 88.88 87 LEU A O 1
ATOM 705 N N . ALA A 1 88 ? 6.748 7.343 -14.200 1.00 87.56 88 ALA A N 1
ATOM 706 C CA . ALA A 1 88 ? 8.094 7.604 -14.702 1.00 87.56 88 ALA A CA 1
ATOM 707 C C . ALA A 1 88 ? 8.623 6.436 -15.553 1.00 87.56 88 ALA A C 1
ATOM 709 O O . ALA A 1 88 ? 9.197 6.668 -16.617 1.00 87.56 88 ALA A O 1
ATOM 710 N N . GLY A 1 89 ? 8.379 5.193 -15.124 1.00 84.00 89 GLY A N 1
ATOM 711 C CA . GLY A 1 89 ? 8.700 3.992 -15.897 1.00 84.00 89 GLY A CA 1
ATOM 712 C C . GLY A 1 89 ? 7.975 3.955 -17.244 1.00 84.00 89 GLY A C 1
ATOM 713 O O . GLY A 1 89 ? 8.612 3.770 -18.279 1.00 84.00 89 GLY A O 1
ATOM 714 N N . THR A 1 90 ? 6.669 4.227 -17.254 1.00 83.88 90 THR A N 1
ATOM 715 C CA . THR A 1 90 ? 5.871 4.336 -18.483 1.00 83.88 90 THR A CA 1
ATOM 716 C C . THR A 1 90 ? 6.412 5.406 -19.429 1.00 83.88 90 THR A C 1
ATOM 718 O O . THR A 1 90 ? 6.565 5.155 -20.622 1.00 83.88 90 THR A O 1
ATOM 721 N N . VAL A 1 91 ? 6.720 6.605 -18.924 1.00 86.81 91 VAL A N 1
ATOM 722 C CA . VAL A 1 91 ? 7.266 7.693 -19.750 1.00 86.81 91 VAL A CA 1
ATOM 723 C C . VAL A 1 91 ? 8.609 7.289 -20.361 1.00 86.81 91 VAL A C 1
ATOM 725 O O . VAL A 1 91 ? 8.856 7.586 -21.529 1.00 86.81 91 VAL A O 1
ATOM 728 N N . ALA A 1 92 ? 9.454 6.573 -19.614 1.00 83.69 92 ALA A N 1
ATOM 729 C CA . ALA A 1 92 ? 10.720 6.058 -20.127 1.00 83.69 92 ALA A CA 1
ATOM 730 C C . ALA A 1 92 ? 10.515 5.024 -21.250 1.00 83.69 92 ALA A C 1
ATOM 732 O O . ALA A 1 92 ? 11.181 5.118 -22.281 1.00 83.69 92 ALA A O 1
ATOM 733 N N . ILE A 1 93 ? 9.563 4.093 -21.091 1.00 81.00 93 ILE A N 1
ATOM 734 C CA . ILE A 1 93 ? 9.176 3.117 -22.130 1.00 81.00 93 ILE A CA 1
ATOM 735 C C . ILE A 1 93 ? 8.677 3.840 -23.382 1.00 81.00 93 ILE A C 1
ATOM 737 O O . ILE A 1 93 ? 9.142 3.576 -24.490 1.00 81.00 93 ILE A O 1
ATOM 741 N N . PHE A 1 94 ? 7.752 4.784 -23.208 1.00 83.81 94 PHE A N 1
ATOM 742 C CA . PHE A 1 94 ? 7.175 5.544 -24.309 1.00 83.81 94 PHE A CA 1
ATOM 743 C C . PHE A 1 94 ? 8.240 6.339 -25.072 1.00 83.81 94 PHE A C 1
ATOM 745 O O . PHE A 1 94 ? 8.277 6.302 -26.301 1.00 83.81 94 PHE A O 1
ATOM 752 N N . ALA A 1 95 ? 9.145 7.011 -24.354 1.00 83.75 95 ALA A N 1
ATOM 753 C CA . ALA A 1 95 ? 10.261 7.725 -24.958 1.00 83.75 95 ALA A CA 1
ATOM 754 C C . ALA A 1 95 ? 11.180 6.771 -25.735 1.00 83.75 95 ALA A C 1
ATOM 756 O O . ALA A 1 95 ? 11.496 7.046 -26.890 1.00 83.75 95 ALA A O 1
ATOM 757 N N . ALA A 1 96 ? 11.557 5.629 -25.150 1.00 78.00 96 ALA A N 1
ATOM 758 C CA . ALA A 1 96 ? 12.373 4.623 -25.828 1.00 78.00 96 ALA A CA 1
ATOM 759 C C . ALA A 1 96 ? 11.710 4.138 -27.129 1.00 78.00 96 ALA A C 1
ATOM 761 O O . ALA A 1 96 ? 12.354 4.120 -28.177 1.00 78.00 96 ALA A O 1
ATOM 762 N N . ASN A 1 97 ? 10.407 3.848 -27.096 1.00 77.56 97 ASN A N 1
ATOM 763 C CA . ASN A 1 97 ? 9.646 3.452 -28.280 1.00 77.56 97 ASN A CA 1
ATOM 764 C C . ASN A 1 97 ? 9.606 4.556 -29.346 1.00 77.56 97 ASN A C 1
ATOM 766 O O . ASN A 1 97 ? 9.766 4.260 -30.528 1.00 77.56 97 ASN A O 1
ATOM 770 N N . LEU A 1 98 ? 9.446 5.824 -28.953 1.00 82.62 98 LEU A N 1
ATOM 771 C CA . LEU A 1 98 ? 9.435 6.953 -29.886 1.00 82.62 98 LEU A CA 1
ATOM 772 C C . LEU A 1 98 ? 10.786 7.149 -30.588 1.00 82.62 98 LEU A C 1
ATOM 774 O O . LEU A 1 98 ? 10.800 7.496 -31.765 1.00 82.62 98 LEU A O 1
ATOM 778 N N . TYR A 1 99 ? 11.907 6.923 -29.899 1.00 76.25 99 TYR A N 1
ATOM 779 C CA . TYR A 1 99 ? 13.241 7.019 -30.503 1.00 76.25 99 TYR A CA 1
ATOM 780 C C . TYR A 1 99 ? 13.592 5.797 -31.364 1.00 76.25 99 TYR A C 1
ATOM 782 O O . TYR A 1 99 ? 14.242 5.942 -32.398 1.00 76.25 99 TYR A O 1
ATOM 790 N N . VAL A 1 100 ? 13.143 4.601 -30.977 1.00 72.00 100 VAL A N 1
ATOM 791 C CA . VAL A 1 100 ? 13.447 3.345 -31.685 1.00 72.00 100 VAL A CA 1
ATOM 792 C C . VAL A 1 100 ? 12.561 3.142 -32.926 1.00 72.00 100 VAL A C 1
ATOM 794 O O . VAL A 1 100 ? 13.047 2.698 -33.967 1.00 72.00 100 VAL A O 1
ATOM 797 N N . ALA A 1 101 ? 11.273 3.497 -32.864 1.00 66.00 101 ALA A N 1
ATOM 798 C CA . ALA A 1 101 ? 10.310 3.286 -33.950 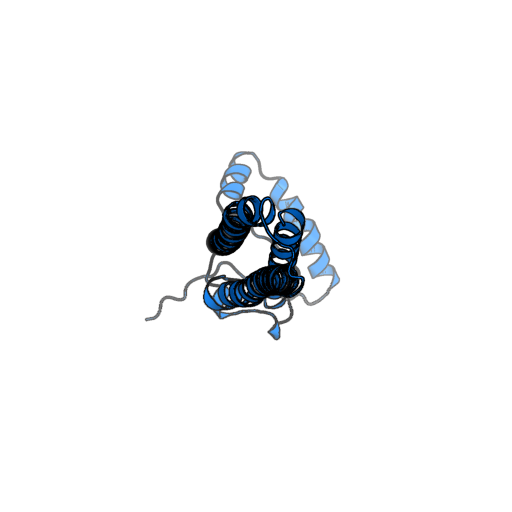1.00 66.00 101 ALA A CA 1
ATOM 799 C C . ALA A 1 101 ? 10.661 3.951 -35.304 1.00 66.00 101 ALA A C 1
ATOM 801 O O . ALA A 1 101 ? 10.478 3.294 -36.332 1.00 66.00 101 ALA A O 1
ATOM 802 N N . PRO A 1 102 ? 11.157 5.204 -35.380 1.00 65.19 102 PRO A N 1
ATOM 803 C CA . PRO A 1 102 ? 11.542 5.813 -36.654 1.00 65.19 102 PRO A CA 1
ATOM 804 C C . PRO A 1 102 ? 12.835 5.217 -37.228 1.00 65.19 102 PRO A C 1
ATOM 806 O O . PRO A 1 102 ? 12.950 5.122 -38.447 1.00 65.19 102 PRO A O 1
ATOM 809 N N . GLY A 1 103 ? 13.765 4.750 -36.384 1.00 58.59 103 GLY A N 1
ATOM 810 C CA . GLY A 1 103 ? 14.980 4.050 -36.827 1.00 58.59 103 GLY A CA 1
ATOM 811 C C . GLY A 1 103 ? 14.691 2.670 -37.430 1.00 58.59 103 GLY A C 1
ATOM 812 O O . GLY A 1 103 ? 15.338 2.262 -38.389 1.00 58.59 103 GLY A O 1
ATOM 813 N N . MET A 1 104 ? 13.651 1.987 -36.940 1.00 56.75 104 MET A N 1
ATOM 814 C CA . MET A 1 104 ? 13.205 0.687 -37.462 1.00 56.75 104 MET A CA 1
ATOM 815 C C . MET A 1 104 ? 12.492 0.759 -38.821 1.00 56.75 104 MET A C 1
ATOM 817 O O . MET A 1 104 ? 12.333 -0.266 -39.479 1.00 56.75 104 MET A O 1
ATOM 821 N N . ARG A 1 105 ? 12.032 1.944 -39.248 1.00 58.81 105 ARG A N 1
ATOM 822 C CA . ARG A 1 105 ? 11.305 2.116 -40.518 1.00 58.81 105 ARG A CA 1
ATOM 823 C C . ARG A 1 105 ? 12.206 2.226 -41.746 1.00 58.81 105 ARG A C 1
ATOM 825 O O . ARG A 1 105 ? 11.668 2.153 -42.846 1.00 58.81 105 ARG A O 1
ATOM 832 N N . TYR A 1 106 ? 13.519 2.407 -41.576 1.00 55.56 106 TYR A N 1
ATOM 833 C CA . TYR A 1 106 ? 14.403 2.692 -42.708 1.00 55.56 106 TYR A CA 1
ATOM 834 C C . TYR A 1 106 ? 15.465 1.632 -43.019 1.00 55.56 106 TYR A C 1
ATOM 836 O O . TYR A 1 106 ? 15.666 1.412 -44.201 1.00 55.56 106 TYR A O 1
ATOM 844 N N . GLU A 1 107 ? 16.054 0.897 -42.068 1.00 58.78 107 GLU A N 1
ATOM 845 C CA . GLU A 1 107 ? 16.965 -0.224 -42.396 1.00 58.78 107 GLU A CA 1
ATOM 846 C C . GLU A 1 107 ? 17.112 -1.216 -41.224 1.00 58.78 107 GLU A C 1
ATOM 848 O O . GLU A 1 107 ? 18.033 -1.105 -40.417 1.00 58.78 107 GLU A O 1
ATOM 853 N N . VAL A 1 108 ? 16.243 -2.225 -41.105 1.00 57.12 108 VAL A N 1
ATOM 854 C CA . VAL A 1 108 ? 16.519 -3.373 -40.213 1.00 57.12 108 VAL A CA 1
ATOM 855 C C . VAL A 1 108 ? 16.432 -4.664 -41.011 1.00 57.12 108 VAL A C 1
ATOM 857 O O . VAL A 1 108 ? 15.533 -5.477 -40.832 1.00 57.12 108 VAL A O 1
ATOM 860 N N . GLU A 1 109 ? 17.393 -4.856 -41.914 1.00 61.59 109 GLU A N 1
ATOM 861 C CA . GLU A 1 109 ? 17.584 -6.139 -42.603 1.00 61.59 109 GLU A CA 1
ATOM 862 C C . GLU A 1 109 ? 18.260 -7.198 -41.709 1.00 61.59 109 GLU A C 1
ATOM 864 O O . GLU A 1 109 ? 18.300 -8.378 -42.053 1.00 61.59 109 GLU A O 1
ATOM 869 N N . SER A 1 110 ? 18.767 -6.822 -40.527 1.00 72.19 110 SER A N 1
ATOM 870 C CA . SER A 1 110 ? 19.489 -7.737 -39.638 1.00 72.19 110 SER A CA 1
ATOM 871 C C . SER A 1 110 ? 18.666 -8.139 -38.405 1.00 72.19 110 SER A C 1
ATOM 873 O O . SER A 1 110 ? 18.548 -7.414 -37.416 1.00 72.19 110 SER A O 1
ATOM 875 N N . PHE A 1 111 ? 18.176 -9.384 -38.437 1.00 77.88 111 PHE A N 1
ATOM 876 C CA . PHE A 1 111 ? 17.580 -10.129 -37.316 1.00 77.88 111 PHE A CA 1
ATOM 877 C C . PHE A 1 111 ? 18.215 -9.880 -35.922 1.00 77.88 111 PHE A C 1
ATOM 879 O O . PHE A 1 111 ? 17.453 -9.729 -34.963 1.00 77.88 111 PHE A O 1
ATOM 886 N N . PRO A 1 112 ? 19.556 -9.784 -35.744 1.00 80.75 112 PRO A N 1
ATOM 887 C CA . PRO A 1 112 ? 20.148 -9.527 -34.424 1.00 80.75 112 PRO A CA 1
ATOM 888 C C . PRO A 1 112 ? 19.760 -8.184 -33.789 1.00 80.75 112 PRO A C 1
ATOM 890 O O . PRO A 1 112 ? 19.623 -8.122 -32.568 1.00 80.75 112 PRO A O 1
ATOM 893 N N . ILE A 1 113 ? 19.551 -7.122 -34.575 1.00 78.44 113 ILE A N 1
ATOM 894 C CA . ILE A 1 113 ? 19.161 -5.807 -34.035 1.00 78.44 113 ILE A CA 1
ATOM 895 C C . ILE A 1 113 ? 17.719 -5.863 -33.523 1.00 78.44 113 ILE A C 1
ATOM 897 O O . ILE A 1 113 ? 17.434 -5.411 -32.413 1.00 78.44 113 ILE A O 1
ATOM 901 N N . PHE A 1 114 ? 16.826 -6.489 -34.294 1.00 76.12 114 PHE A N 1
ATOM 902 C CA . PHE A 1 114 ? 15.440 -6.720 -33.889 1.00 76.12 114 PHE A CA 1
ATOM 903 C C . PHE A 1 114 ? 15.358 -7.548 -32.598 1.00 76.12 114 PHE A C 1
ATOM 905 O O . PHE A 1 114 ? 14.668 -7.161 -31.653 1.00 76.12 114 PHE A O 1
ATOM 912 N N . LEU A 1 115 ? 16.112 -8.651 -32.524 1.00 83.06 115 LEU A N 1
ATOM 913 C CA . LEU A 1 115 ? 16.167 -9.498 -31.334 1.00 83.06 115 LEU A CA 1
ATOM 914 C C . LEU A 1 115 ? 16.699 -8.729 -30.114 1.00 83.06 115 LEU A C 1
ATOM 916 O O . LEU A 1 115 ? 16.132 -8.841 -29.029 1.00 83.06 115 LEU A O 1
ATOM 920 N N . GLY A 1 116 ? 17.748 -7.918 -30.287 1.00 83.56 116 GLY A N 1
ATOM 921 C CA . GLY A 1 116 ? 18.312 -7.095 -29.216 1.00 83.56 116 GLY A CA 1
ATOM 922 C C . GLY A 1 116 ? 17.314 -6.079 -28.655 1.00 83.56 116 GLY A C 1
ATOM 923 O O . GLY A 1 116 ? 17.166 -5.974 -27.438 1.00 83.56 116 GLY A O 1
ATOM 924 N N . LEU A 1 117 ? 16.578 -5.380 -29.525 1.00 78.69 117 LEU A N 1
ATOM 925 C CA . LEU A 1 117 ? 15.541 -4.424 -29.119 1.00 78.69 117 LEU A CA 1
ATOM 926 C C . LEU A 1 117 ? 14.363 -5.104 -28.411 1.00 78.69 117 LEU A C 1
ATOM 928 O O . LEU A 1 117 ? 13.862 -4.584 -27.415 1.00 78.69 117 LEU A O 1
ATOM 932 N N . TYR A 1 118 ? 13.951 -6.281 -28.886 1.00 80.44 118 TYR A N 1
ATOM 933 C CA . TYR A 1 118 ? 12.890 -7.067 -28.258 1.00 80.44 118 TYR A CA 1
ATOM 934 C C . TYR A 1 118 ? 13.287 -7.577 -26.864 1.00 80.44 118 TYR A C 1
ATOM 936 O O . TYR A 1 118 ? 12.520 -7.477 -25.910 1.00 80.44 118 TYR A O 1
ATOM 944 N N . VAL A 1 119 ? 14.515 -8.076 -26.705 1.00 86.12 119 VAL A N 1
ATOM 945 C CA . VAL A 1 119 ? 15.029 -8.480 -25.387 1.00 86.12 119 VAL A CA 1
ATOM 946 C C . VAL A 1 119 ? 15.141 -7.269 -24.456 1.00 86.12 119 VAL A C 1
ATOM 948 O O . VAL A 1 119 ? 14.768 -7.360 -23.286 1.00 86.12 119 VAL A O 1
ATOM 951 N N . ALA A 1 120 ? 15.597 -6.119 -24.962 1.00 82.12 120 ALA A N 1
ATOM 952 C CA . ALA A 1 120 ? 15.694 -4.892 -24.178 1.00 82.12 120 ALA A CA 1
ATOM 953 C C . ALA A 1 120 ? 14.32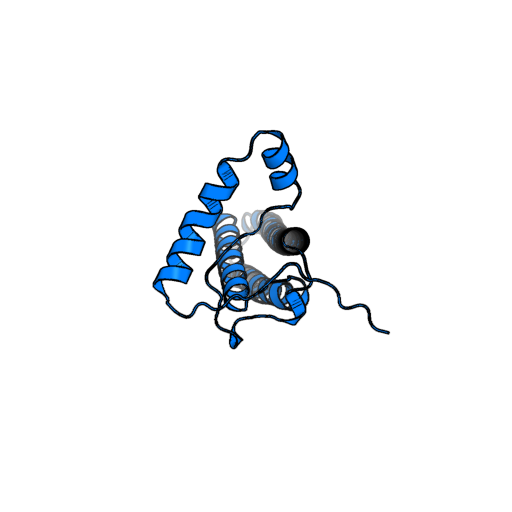4 -4.402 -23.675 1.00 82.12 120 ALA A C 1
ATOM 955 O O . ALA A 1 120 ? 14.222 -3.999 -22.516 1.00 82.12 120 ALA A O 1
ATOM 956 N N . SER A 1 121 ? 13.265 -4.477 -24.491 1.00 77.44 121 SER A N 1
ATOM 957 C CA . SER A 1 121 ? 11.916 -4.081 -24.065 1.00 77.44 121 SER A CA 1
ATOM 958 C C . SER A 1 121 ? 11.353 -5.010 -22.983 1.00 77.44 121 SER A C 1
ATOM 960 O O . SER A 1 121 ? 10.808 -4.524 -21.990 1.00 77.44 121 SER A O 1
ATOM 962 N N . ILE A 1 122 ? 11.568 -6.327 -23.099 1.00 83.06 122 ILE A N 1
ATOM 963 C CA . ILE A 1 122 ? 11.198 -7.300 -22.056 1.00 83.06 122 ILE A CA 1
ATOM 964 C C . ILE A 1 122 ? 11.945 -7.016 -20.751 1.00 83.06 122 ILE A C 1
ATOM 966 O O . ILE A 1 122 ? 11.330 -7.002 -19.685 1.00 83.06 122 ILE A O 1
ATOM 970 N N . LEU A 1 123 ? 13.258 -6.777 -20.812 1.00 86.12 123 LEU A N 1
ATOM 971 C CA . LEU A 1 123 ? 14.061 -6.477 -19.624 1.00 86.12 123 LEU A CA 1
ATOM 972 C C . LEU A 1 123 ? 13.605 -5.190 -18.938 1.00 86.12 123 LEU A C 1
ATOM 974 O O . LEU A 1 123 ? 13.582 -5.125 -17.710 1.00 86.12 123 LEU A O 1
ATOM 978 N N . LEU A 1 124 ? 13.216 -4.182 -19.715 1.00 80.69 124 LEU A N 1
ATOM 979 C CA . LEU A 1 124 ? 12.752 -2.908 -19.185 1.00 80.69 124 LEU A CA 1
ATOM 980 C C . LEU A 1 124 ? 11.374 -3.050 -18.514 1.00 80.69 124 LEU A C 1
ATOM 982 O O . LEU A 1 124 ? 11.176 -2.534 -17.412 1.00 80.69 124 LEU A O 1
ATOM 986 N N . LEU A 1 125 ? 10.467 -3.840 -19.102 1.00 80.88 125 LEU A N 1
ATOM 987 C CA . LEU A 1 125 ? 9.192 -4.218 -18.478 1.00 80.88 125 LEU A CA 1
ATOM 988 C C . LEU A 1 125 ? 9.401 -5.010 -17.181 1.00 80.88 125 LEU A C 1
ATOM 990 O O . LEU A 1 125 ? 8.855 -4.651 -16.134 1.00 80.88 125 LEU A O 1
ATOM 994 N N . ALA A 1 126 ? 10.224 -6.060 -17.226 1.00 85.94 126 ALA A N 1
ATOM 995 C CA . ALA A 1 126 ? 10.534 -6.889 -16.065 1.00 85.94 126 ALA A CA 1
ATOM 996 C C . ALA A 1 126 ? 11.183 -6.064 -14.944 1.00 85.94 126 ALA A C 1
ATOM 998 O O . ALA A 1 126 ? 10.775 -6.162 -13.786 1.00 85.94 126 ALA A O 1
ATOM 999 N N . GLY A 1 127 ? 12.136 -5.194 -15.290 1.00 85.44 127 GLY A N 1
ATOM 1000 C CA . GLY A 1 127 ? 12.777 -4.270 -14.359 1.00 85.44 127 GLY A CA 1
ATOM 1001 C C . GLY A 1 127 ? 11.774 -3.336 -13.684 1.00 85.44 127 GLY A C 1
ATOM 1002 O O . GLY A 1 127 ? 11.796 -3.203 -12.461 1.00 85.44 127 GLY A O 1
ATOM 1003 N N . GLY A 1 128 ? 10.836 -2.757 -14.442 1.00 83.56 128 GLY A N 1
ATOM 1004 C CA . GLY A 1 128 ? 9.764 -1.923 -13.891 1.00 83.56 128 GLY A CA 1
ATOM 1005 C C . GLY A 1 128 ? 8.898 -2.665 -12.866 1.00 83.56 128 GLY A C 1
ATOM 1006 O O . GLY A 1 128 ? 8.650 -2.153 -11.771 1.00 83.56 128 GLY A O 1
ATOM 1007 N N . HIS A 1 129 ? 8.502 -3.905 -13.166 1.00 86.69 129 HIS A N 1
ATOM 1008 C CA . HIS A 1 129 ? 7.736 -4.730 -12.227 1.00 86.69 129 HIS A CA 1
ATOM 1009 C C . HIS A 1 129 ? 8.527 -5.079 -10.962 1.00 86.69 129 HIS A C 1
ATOM 1011 O O . HIS A 1 129 ? 7.978 -4.993 -9.861 1.00 86.69 129 HIS A O 1
ATOM 1017 N N . VAL A 1 130 ? 9.814 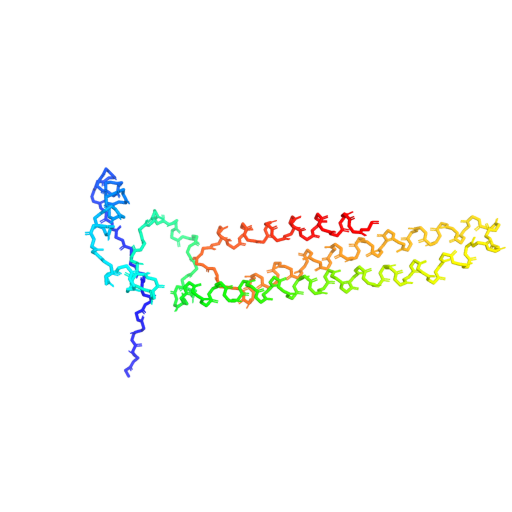-5.415 -11.093 1.00 89.94 130 VAL A N 1
ATOM 1018 C CA . VAL A 1 130 ? 10.696 -5.687 -9.947 1.00 89.94 130 VAL A CA 1
ATOM 1019 C C . VAL A 1 130 ? 10.814 -4.457 -9.047 1.00 89.94 130 VAL A C 1
ATOM 1021 O O . VAL A 1 130 ? 10.718 -4.577 -7.826 1.00 89.94 130 VAL A O 1
ATOM 1024 N N . VAL A 1 131 ? 10.951 -3.262 -9.625 1.00 88.25 131 VAL A N 1
ATOM 1025 C CA . VAL A 1 131 ? 11.024 -2.008 -8.861 1.00 88.25 131 VAL A CA 1
ATOM 1026 C C . VAL A 1 131 ? 9.757 -1.791 -8.030 1.00 88.25 131 VAL A C 1
ATOM 1028 O O . VAL A 1 131 ? 9.855 -1.525 -6.831 1.00 88.25 131 VAL A O 1
ATOM 1031 N N . VAL A 1 132 ? 8.567 -1.962 -8.615 1.00 88.69 132 VAL A N 1
ATOM 1032 C CA . VAL A 1 132 ? 7.292 -1.849 -7.879 1.00 88.69 132 VAL A CA 1
ATOM 1033 C C . VAL A 1 132 ? 7.198 -2.904 -6.775 1.00 88.69 132 VAL A C 1
ATOM 1035 O O . VAL A 1 132 ? 6.811 -2.584 -5.647 1.00 88.69 132 VAL A O 1
ATOM 1038 N N . PHE A 1 133 ? 7.601 -4.141 -7.078 1.00 91.25 133 PHE A N 1
ATOM 1039 C CA . PHE A 1 133 ? 7.592 -5.255 -6.133 1.00 91.25 133 PHE A CA 1
ATOM 1040 C C . PHE A 1 133 ? 8.504 -5.019 -4.924 1.00 91.25 133 PHE A C 1
ATOM 1042 O O . PHE A 1 133 ? 8.194 -5.475 -3.829 1.00 91.25 133 PHE A O 1
ATOM 1049 N N . LEU A 1 134 ? 9.596 -4.273 -5.090 1.00 92.81 134 LEU A N 1
ATOM 1050 C CA . LEU A 1 134 ? 10.499 -3.914 -3.996 1.00 92.81 134 LEU A CA 1
ATOM 1051 C C . LEU A 1 134 ? 10.028 -2.674 -3.229 1.00 92.81 134 LEU A C 1
ATOM 1053 O O . LEU A 1 134 ? 10.061 -2.649 -1.997 1.00 92.81 134 LEU A O 1
ATOM 1057 N N . ILE A 1 135 ? 9.583 -1.636 -3.939 1.00 92.12 135 ILE A N 1
ATOM 1058 C CA . ILE A 1 135 ? 9.292 -0.335 -3.330 1.00 92.12 135 ILE A CA 1
ATOM 1059 C C . ILE A 1 135 ? 7.997 -0.360 -2.519 1.00 92.12 135 ILE A C 1
ATOM 1061 O O . ILE A 1 135 ? 7.961 0.215 -1.431 1.00 92.12 135 ILE A O 1
ATOM 1065 N N . VAL A 1 136 ? 6.945 -1.032 -2.999 1.00 93.62 136 VAL A N 1
ATOM 1066 C CA . VAL A 1 136 ? 5.650 -1.056 -2.298 1.00 93.62 136 VAL A CA 1
ATOM 1067 C C . VAL A 1 136 ? 5.763 -1.705 -0.907 1.00 93.62 136 VAL A C 1
ATOM 1069 O O . VAL A 1 136 ? 5.370 -1.052 0.064 1.00 93.62 136 VAL A O 1
ATOM 1072 N N . PRO A 1 137 ? 6.348 -2.911 -0.734 1.00 93.88 137 PRO A N 1
ATOM 1073 C CA . PRO A 1 137 ? 6.558 -3.487 0.596 1.00 93.88 137 PRO A CA 1
ATOM 1074 C C . PRO A 1 137 ? 7.491 -2.650 1.476 1.00 93.88 137 PRO A C 1
ATOM 1076 O O . PRO A 1 137 ? 7.261 -2.528 2.681 1.00 93.88 137 PRO A O 1
ATOM 1079 N N . LEU A 1 138 ? 8.525 -2.035 0.891 1.00 94.44 138 LEU A N 1
ATOM 1080 C CA . LEU A 1 138 ? 9.469 -1.199 1.633 1.00 94.44 138 LEU A CA 1
ATOM 1081 C C . LEU A 1 138 ? 8.781 0.049 2.203 1.00 94.44 138 LEU A C 1
ATOM 1083 O O . LEU A 1 138 ? 8.947 0.355 3.387 1.00 94.44 138 LEU A O 1
ATOM 1087 N N . LEU A 1 139 ? 7.958 0.731 1.400 1.00 93.00 139 LEU A N 1
ATOM 1088 C CA . LEU A 1 139 ? 7.127 1.848 1.854 1.00 93.00 139 LEU A CA 1
ATOM 1089 C C . LEU A 1 139 ? 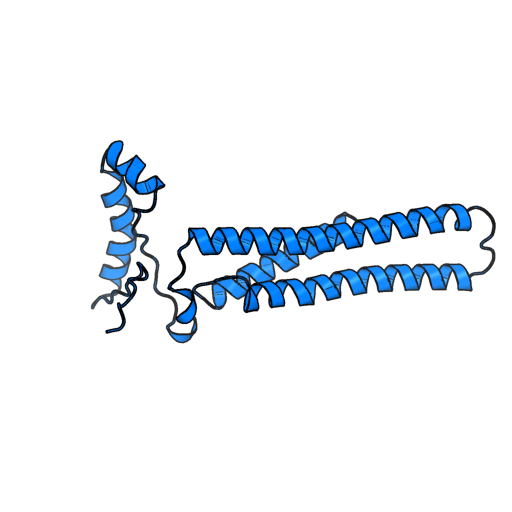6.123 1.396 2.919 1.00 93.00 139 LEU A C 1
ATOM 1091 O O . LEU A 1 139 ? 5.986 2.056 3.952 1.00 93.00 139 LEU A O 1
ATOM 1095 N N . ALA A 1 140 ? 5.483 0.244 2.724 1.00 92.50 140 ALA A N 1
ATOM 1096 C CA . ALA A 1 140 ? 4.516 -0.288 3.674 1.00 92.50 140 ALA A CA 1
ATOM 1097 C C . ALA A 1 140 ? 5.135 -0.649 5.036 1.00 92.50 140 ALA A C 1
ATOM 1099 O O . ALA A 1 140 ? 4.484 -0.490 6.068 1.00 92.50 140 ALA A O 1
ATOM 1100 N N . HIS A 1 141 ? 6.389 -1.111 5.058 1.00 91.44 141 HIS A N 1
ATOM 1101 C CA . HIS A 1 141 ? 7.084 -1.475 6.293 1.00 91.44 141 HIS A CA 1
ATOM 1102 C C . HIS A 1 141 ? 7.736 -0.274 6.991 1.00 91.44 141 HIS A C 1
ATOM 1104 O O . HIS A 1 141 ? 7.778 -0.225 8.221 1.00 91.44 141 HIS A O 1
ATOM 1110 N N . LYS A 1 142 ? 8.336 0.659 6.243 1.00 91.44 142 LYS A N 1
ATOM 1111 C CA . LYS A 1 142 ? 9.148 1.742 6.829 1.00 91.44 142 LYS A CA 1
ATOM 1112 C C . LYS A 1 142 ? 8.389 3.053 7.003 1.00 91.44 142 LYS A C 1
ATOM 1114 O O . LYS A 1 142 ? 8.773 3.853 7.854 1.00 91.44 142 LYS A O 1
ATOM 1119 N N . PHE A 1 143 ? 7.357 3.298 6.200 1.00 92.81 143 PHE A N 1
ATOM 1120 C CA . PHE A 1 143 ? 6.695 4.600 6.136 1.00 92.81 143 PHE A CA 1
ATOM 1121 C C . PHE A 1 143 ? 5.219 4.556 6.531 1.00 92.81 143 PHE A C 1
ATOM 1123 O O . PHE A 1 143 ? 4.745 5.444 7.255 1.00 92.81 143 PHE A O 1
ATOM 1130 N N . GLU A 1 144 ? 4.490 3.550 6.047 1.00 92.81 144 GLU A N 1
ATOM 1131 C CA . GLU A 1 144 ? 3.084 3.368 6.384 1.00 92.81 144 GLU A CA 1
ATOM 1132 C C . GLU A 1 144 ? 2.912 2.896 7.823 1.00 92.81 144 GLU A C 1
ATOM 1134 O O . GLU A 1 144 ? 3.773 2.253 8.418 1.00 92.81 144 GLU A O 1
ATOM 1139 N N . VAL A 1 145 ? 1.759 3.237 8.383 1.00 92.06 145 VAL A N 1
ATOM 1140 C CA . VAL A 1 145 ? 1.424 2.943 9.768 1.00 92.06 145 VAL A CA 1
ATOM 1141 C C . VAL A 1 145 ? 0.150 2.122 9.752 1.00 92.06 145 VAL A C 1
ATOM 1143 O O . VAL A 1 145 ? -0.928 2.661 9.523 1.00 92.06 145 VAL A O 1
ATOM 1146 N N . HIS A 1 146 ? 0.290 0.820 9.961 1.00 93.19 146 HIS A N 1
ATOM 1147 C CA . HIS A 1 146 ? -0.824 -0.115 10.097 1.00 93.19 146 HIS A CA 1
ATOM 1148 C C . HIS A 1 146 ? -0.902 -0.590 11.545 1.00 93.19 146 HIS A C 1
ATOM 1150 O O . HIS A 1 146 ? 0.130 -0.737 12.197 1.00 93.19 146 HIS A O 1
ATOM 1156 N N . HIS A 1 147 ? -2.112 -0.830 12.051 1.00 92.06 147 HIS A N 1
ATOM 1157 C CA . HIS A 1 147 ? -2.302 -1.375 13.402 1.00 92.06 147 HIS A CA 1
ATOM 1158 C C . HIS A 1 147 ? -2.193 -2.893 13.457 1.00 92.06 147 HIS A C 1
ATOM 1160 O O . HIS A 1 147 ? -1.964 -3.418 14.541 1.00 92.06 147 HIS A O 1
ATOM 1166 N N . THR A 1 148 ? -2.327 -3.578 12.318 1.00 93.94 148 THR A N 1
ATOM 1167 C CA . THR A 1 148 ? -2.152 -5.029 12.232 1.00 93.94 148 THR A CA 1
ATOM 1168 C C . THR A 1 148 ? -1.240 -5.452 11.087 1.00 93.94 148 THR A C 1
ATOM 1170 O O . THR A 1 148 ? -1.129 -4.735 10.081 1.00 93.94 148 THR A O 1
ATOM 1173 N N . TYR A 1 149 ? -0.588 -6.610 11.231 1.00 94.25 149 TYR A N 1
ATOM 1174 C CA . TYR A 1 149 ? 0.210 -7.217 10.166 1.00 94.25 149 TYR A CA 1
ATOM 1175 C C . TYR A 1 149 ? -0.685 -7.606 8.986 1.00 94.25 149 TYR A C 1
ATOM 1177 O O . TYR A 1 149 ? -0.381 -7.228 7.853 1.00 94.25 149 TYR A O 1
ATOM 1185 N N . ALA A 1 150 ? -1.841 -8.217 9.248 1.00 94.25 150 ALA A N 1
ATOM 1186 C CA . ALA A 1 150 ? -2.797 -8.613 8.217 1.00 94.25 150 ALA A CA 1
ATOM 1187 C C . ALA A 1 150 ? -3.272 -7.426 7.356 1.00 94.25 150 ALA A C 1
ATOM 1189 O O . ALA A 1 150 ? -3.318 -7.508 6.127 1.00 94.25 150 ALA A O 1
ATOM 1190 N N . ALA A 1 151 ? -3.576 -6.274 7.971 1.00 92.31 151 ALA A N 1
ATOM 1191 C CA . ALA A 1 151 ? -3.990 -5.082 7.225 1.00 92.31 151 ALA A CA 1
ATOM 1192 C C . ALA A 1 151 ? -2.853 -4.515 6.363 1.00 92.31 151 ALA A C 1
ATOM 1194 O O . ALA A 1 151 ? -3.098 -4.010 5.264 1.00 92.31 151 ALA A O 1
ATOM 1195 N N . ARG A 1 152 ? -1.609 -4.596 6.851 1.00 94.44 152 ARG A N 1
ATOM 1196 C CA . ARG A 1 152 ? -0.424 -4.188 6.091 1.00 94.44 152 ARG A CA 1
ATOM 1197 C C . ARG A 1 152 ? -0.218 -5.086 4.877 1.00 94.44 152 ARG A C 1
ATOM 1199 O O . ARG A 1 152 ? 0.003 -4.571 3.785 1.00 94.44 152 ARG A O 1
ATOM 1206 N N . GLU A 1 153 ? -0.305 -6.398 5.055 1.00 95.44 153 GLU A N 1
ATOM 1207 C CA . GLU A 1 153 ? -0.161 -7.371 3.968 1.00 95.44 153 GLU A CA 1
ATOM 1208 C C . GLU A 1 153 ? -1.244 -7.192 2.908 1.00 95.44 153 GLU A C 1
ATOM 1210 O O . GLU A 1 153 ? -0.927 -7.094 1.723 1.00 95.44 153 GLU A O 1
ATOM 1215 N N . LEU A 1 154 ? -2.501 -7.024 3.324 1.00 94.75 154 LEU A N 1
ATOM 1216 C CA . LEU A 1 154 ? -3.601 -6.737 2.407 1.00 94.75 154 LEU A CA 1
ATOM 1217 C C . LEU A 1 154 ? -3.364 -5.435 1.628 1.00 94.75 154 LEU A C 1
ATOM 1219 O O . LEU A 1 154 ? -3.540 -5.408 0.412 1.00 94.75 154 LEU A O 1
ATOM 1223 N N . SER A 1 155 ? -2.920 -4.367 2.298 1.00 94.62 155 SER A N 1
ATOM 1224 C CA . SER A 1 155 ? -2.573 -3.095 1.644 1.00 94.62 155 SER A CA 1
ATOM 1225 C C . SER A 1 155 ? -1.471 -3.280 0.592 1.00 94.62 155 SER A C 1
ATOM 1227 O O . SER A 1 155 ? -1.601 -2.789 -0.531 1.00 94.62 155 SER A O 1
ATOM 1229 N N . ILE A 1 156 ? -0.419 -4.041 0.915 1.00 95.19 156 ILE A N 1
ATOM 1230 C CA . ILE A 1 156 ? 0.663 -4.378 -0.021 1.00 95.19 156 ILE A CA 1
ATOM 1231 C C . ILE A 1 156 ? 0.108 -5.144 -1.226 1.00 95.19 156 ILE A C 1
ATOM 1233 O O . ILE A 1 156 ? 0.360 -4.742 -2.360 1.00 95.19 156 ILE A O 1
ATOM 1237 N N . MET A 1 157 ? -0.675 -6.204 -1.003 1.00 95.75 157 MET A N 1
ATOM 1238 C CA . MET A 1 157 ? -1.242 -7.029 -2.075 1.00 95.75 157 MET A CA 1
ATOM 1239 C C . MET A 1 157 ? -2.148 -6.221 -3.006 1.00 95.75 157 MET A C 1
ATOM 1241 O O . MET A 1 157 ? -2.032 -6.332 -4.228 1.00 95.75 157 MET A O 1
ATOM 1245 N N . VAL A 1 158 ? -3.014 -5.370 -2.448 1.00 95.25 158 VAL A N 1
ATOM 1246 C CA . VAL A 1 158 ? -3.909 -4.503 -3.227 1.00 95.25 158 VAL A CA 1
ATOM 1247 C C . VAL A 1 158 ? -3.107 -3.512 -4.068 1.00 95.25 158 VAL A C 1
ATOM 1249 O O . VAL A 1 158 ? -3.370 -3.379 -5.262 1.00 95.25 158 VAL A O 1
ATOM 1252 N N . LYS A 1 159 ? -2.100 -2.847 -3.485 1.00 94.12 159 LYS A N 1
ATOM 1253 C CA . LYS A 1 159 ? -1.250 -1.894 -4.217 1.00 94.12 159 LYS A CA 1
ATOM 1254 C C . LYS A 1 159 ? -0.456 -2.575 -5.322 1.00 94.12 159 LYS A C 1
ATOM 1256 O O . LYS A 1 159 ? -0.444 -2.075 -6.441 1.00 94.12 159 LYS A O 1
ATOM 1261 N N . LEU A 1 160 ? 0.175 -3.712 -5.033 1.00 93.31 160 LEU A N 1
ATOM 1262 C CA . LEU A 1 160 ? 0.910 -4.479 -6.037 1.00 93.31 160 LEU A CA 1
ATOM 1263 C C . LEU A 1 160 ? -0.007 -4.893 -7.186 1.00 93.31 160 LEU A C 1
ATOM 1265 O O . LEU A 1 160 ? 0.326 -4.636 -8.336 1.00 93.31 160 LEU A O 1
ATOM 1269 N N . SER A 1 161 ? -1.185 -5.439 -6.881 1.00 92.88 161 SER A N 1
ATOM 1270 C CA . SER A 1 161 ? -2.159 -5.848 -7.899 1.00 92.88 161 SER A CA 1
ATOM 1271 C C . SER A 1 161 ? -2.609 -4.666 -8.760 1.00 92.88 161 SER A C 1
ATOM 1273 O O . SER A 1 161 ? -2.638 -4.765 -9.985 1.00 92.88 161 SER A O 1
ATOM 1275 N N . PHE A 1 162 ? -2.906 -3.524 -8.131 1.00 92.75 162 PHE A N 1
ATOM 1276 C CA . PHE A 1 162 ? -3.295 -2.303 -8.831 1.00 92.75 162 PHE A CA 1
ATOM 1277 C C . PHE A 1 162 ? -2.185 -1.794 -9.760 1.00 92.75 162 PHE A C 1
ATOM 1279 O O . PHE A 1 162 ? -2.438 -1.556 -10.939 1.00 92.75 162 PHE A O 1
ATOM 1286 N N . PHE A 1 163 ? -0.954 -1.659 -9.260 1.00 90.38 163 PHE A N 1
ATOM 1287 C CA . PHE A 1 163 ? 0.163 -1.141 -10.053 1.00 90.38 163 PHE A CA 1
ATOM 1288 C C . PHE A 1 163 ? 0.632 -2.113 -11.131 1.00 90.38 163 PHE A C 1
ATOM 1290 O O . PHE A 1 163 ? 1.003 -1.668 -12.212 1.00 90.38 163 PHE A O 1
ATOM 1297 N N . MET A 1 164 ? 0.589 -3.423 -10.877 1.00 86.69 164 MET A N 1
ATOM 1298 C CA . MET A 1 164 ? 0.867 -4.430 -11.900 1.00 86.69 164 MET A CA 1
ATOM 1299 C C . MET A 1 164 ? -0.165 -4.355 -13.023 1.00 86.69 164 MET A C 1
ATOM 1301 O O . MET A 1 164 ? 0.229 -4.249 -14.177 1.00 86.69 164 MET A O 1
ATOM 1305 N N . CYS A 1 165 ? -1.460 -4.315 -12.692 1.00 87.94 165 CYS A N 1
ATOM 1306 C CA . CYS A 1 165 ? -2.526 -4.176 -13.683 1.00 87.94 165 CYS A CA 1
ATOM 1307 C C . CYS A 1 165 ? -2.375 -2.883 -14.497 1.00 87.94 165 CYS A C 1
ATOM 1309 O O . CYS A 1 165 ? -2.406 -2.916 -15.724 1.00 87.94 165 CYS A O 1
ATOM 1311 N N . LEU A 1 166 ? -2.128 -1.754 -13.826 1.00 85.00 166 LEU A N 1
ATOM 1312 C CA . LEU A 1 166 ? -1.931 -0.468 -14.492 1.00 85.00 166 LEU A CA 1
ATOM 1313 C C . LEU A 1 166 ? -0.720 -0.501 -15.432 1.00 85.00 166 LEU A C 1
ATOM 1315 O O . LEU A 1 166 ? -0.832 -0.071 -16.575 1.00 85.00 166 LEU A O 1
ATOM 1319 N N . ASN A 1 167 ? 0.413 -1.051 -14.988 1.00 79.00 167 ASN A N 1
ATOM 1320 C CA . ASN A 1 167 ? 1.612 -1.150 -15.819 1.00 79.00 167 ASN A CA 1
ATOM 1321 C C . ASN A 1 167 ? 1.421 -2.096 -17.018 1.00 79.00 167 ASN A C 1
ATOM 1323 O O . ASN A 1 167 ? 2.016 -1.867 -18.063 1.00 79.00 167 ASN A O 1
ATOM 1327 N N . THR A 1 168 ? 0.593 -3.136 -16.899 1.00 81.12 168 THR A N 1
ATOM 1328 C CA . THR A 1 168 ? 0.281 -4.047 -18.015 1.00 81.12 168 THR A CA 1
ATOM 1329 C C . THR A 1 168 ? -0.728 -3.462 -19.003 1.00 81.12 168 THR A C 1
ATOM 1331 O O . THR A 1 168 ? -0.650 -3.771 -20.178 1.00 81.12 168 THR A O 1
ATOM 1334 N N . VAL A 1 169 ? -1.684 -2.637 -18.564 1.00 79.12 169 VAL A N 1
ATOM 1335 C CA . VAL A 1 169 ? -2.663 -2.007 -19.477 1.00 79.12 169 VAL A CA 1
ATOM 1336 C C . VAL A 1 169 ? -2.035 -0.869 -20.282 1.00 79.12 169 VAL A C 1
ATOM 1338 O O . VAL A 1 169 ? -2.455 -0.591 -21.402 1.00 79.12 169 VAL A O 1
ATOM 1341 N N . VAL A 1 170 ? -1.075 -0.166 -19.684 1.00 70.81 170 VAL A N 1
ATOM 1342 C CA . VAL A 1 170 ? -0.469 1.028 -20.278 1.00 70.81 170 VAL A CA 1
ATOM 1343 C C . VAL A 1 170 ? 0.664 0.694 -21.262 1.00 70.81 170 VAL A C 1
ATOM 1345 O O . VAL A 1 170 ? 0.947 1.516 -22.133 1.00 70.81 170 VAL A O 1
ATOM 1348 N N . ASN A 1 171 ? 1.292 -0.480 -21.141 1.00 62.19 171 ASN A N 1
ATOM 1349 C CA . ASN A 1 171 ? 2.352 -0.954 -22.041 1.00 62.19 171 ASN A CA 1
ATOM 1350 C C . ASN A 1 171 ? 1.828 -1.986 -23.038 1.00 62.19 171 ASN A C 1
ATOM 1352 O O . ASN A 1 171 ? 2.280 -1.936 -24.202 1.00 62.19 171 ASN A O 1
#